Protein AF-A0A968MYW5-F1 (afdb_monomer_lite)

Sequence (122 aa):
MKTCEPKMDSNPSYGPFFKMSRVGKGGKLIGVYKLRTMHPYSEYIQNFVVKLNGYDKAGKPRNDFRVTGWGKLFRKIWVDELPQLLNVLKGELGIVGVRPLSQFRFNQLPEDVQKERIKFKP

pLDDT: mean 83.05, std 8.89, range [44.72, 93.0]

Structure (mmCIF, N/CA/C/O backbone):
data_AF-A0A968MYW5-F1
#
_entry.id   AF-A0A968MYW5-F1
#
loop_
_atom_site.group_PDB
_atom_site.id
_atom_site.type_symbol
_atom_site.label_atom_id
_atom_site.label_alt_id
_atom_site.label_comp_id
_atom_site.label_asym_id
_atom_site.label_entity_id
_atom_site.label_seq_id
_atom_site.pdbx_PDB_ins_code
_atom_site.Cartn_x
_atom_site.Cartn_y
_atom_site.Cartn_z
_atom_site.occupancy
_atom_site.B_iso_or_equiv
_atom_site.auth_seq_id
_atom_site.auth_comp_id
_at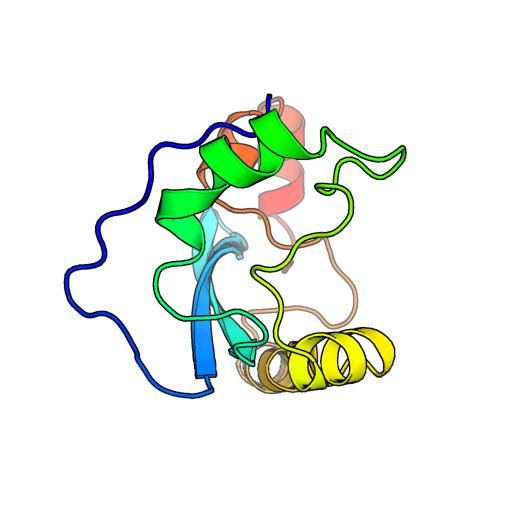om_site.auth_asym_id
_atom_site.auth_atom_id
_atom_site.pdbx_PDB_model_num
ATOM 1 N N . MET A 1 1 ? 14.441 10.452 -0.358 1.00 44.72 1 MET A N 1
ATOM 2 C CA . MET A 1 1 ? 14.574 9.341 -1.334 1.00 44.72 1 MET A CA 1
ATOM 3 C C . MET A 1 1 ? 13.712 8.171 -0.850 1.00 44.72 1 MET A C 1
ATOM 5 O O . MET A 1 1 ? 13.727 7.904 0.342 1.00 44.72 1 MET A O 1
ATOM 9 N N . LYS A 1 2 ? 12.907 7.509 -1.699 1.00 51.00 2 LYS A N 1
ATOM 10 C CA . LYS A 1 2 ? 12.081 6.337 -1.302 1.00 51.00 2 LYS A CA 1
ATOM 11 C C . LYS A 1 2 ? 12.936 5.058 -1.219 1.00 51.00 2 LYS A C 1
ATOM 13 O O . LYS A 1 2 ? 12.625 4.063 -1.866 1.00 51.00 2 LYS A O 1
ATOM 18 N N . THR A 1 3 ? 14.046 5.106 -0.501 1.00 52.31 3 THR A N 1
ATOM 19 C CA . THR A 1 3 ? 14.934 3.960 -0.301 1.00 52.31 3 THR A CA 1
ATOM 20 C C . THR A 1 3 ? 14.583 3.344 1.044 1.00 52.31 3 THR A C 1
ATOM 22 O O . THR A 1 3 ? 15.020 3.820 2.084 1.00 52.31 3 THR A O 1
ATOM 25 N N . CYS A 1 4 ? 13.706 2.344 1.019 1.00 57.69 4 CYS A N 1
ATOM 26 C CA . CYS A 1 4 ? 13.583 1.402 2.126 1.00 57.69 4 CYS A CA 1
ATOM 27 C C . CYS A 1 4 ? 14.503 0.224 1.833 1.00 57.69 4 CYS A C 1
ATOM 29 O O . CYS A 1 4 ? 14.691 -0.126 0.664 1.00 57.69 4 CYS A O 1
ATOM 31 N N . GLU A 1 5 ? 15.016 -0.408 2.879 1.00 64.12 5 GLU A N 1
ATOM 32 C CA . GLU A 1 5 ? 15.643 -1.716 2.737 1.00 64.12 5 GLU A CA 1
ATOM 33 C C . GLU A 1 5 ? 14.624 -2.725 2.181 1.00 64.12 5 GLU A C 1
ATOM 35 O O . GLU A 1 5 ? 13.430 -2.647 2.516 1.00 64.12 5 GLU A O 1
ATOM 40 N N . PRO A 1 6 ? 15.052 -3.635 1.288 1.00 65.94 6 PRO A N 1
ATOM 41 C CA . PRO A 1 6 ? 14.183 -4.691 0.792 1.00 65.94 6 PRO A CA 1
ATOM 42 C C . PRO A 1 6 ? 13.732 -5.547 1.976 1.00 65.94 6 PRO A C 1
ATOM 44 O O . PRO A 1 6 ? 14.552 -6.039 2.749 1.00 65.94 6 PRO A O 1
ATOM 47 N N . LYS A 1 7 ? 12.418 -5.718 2.139 1.00 64.94 7 LYS A N 1
ATOM 48 C CA . LYS A 1 7 ? 11.899 -6.601 3.183 1.00 64.94 7 LYS A CA 1
ATOM 49 C C . LYS A 1 7 ? 12.215 -8.046 2.808 1.00 64.94 7 LYS A C 1
ATOM 51 O O . LYS A 1 7 ? 11.839 -8.490 1.728 1.00 64.94 7 LYS A O 1
ATOM 56 N N . MET A 1 8 ? 12.868 -8.780 3.707 1.00 64.25 8 MET A N 1
ATOM 57 C CA . MET A 1 8 ? 12.909 -10.237 3.621 1.00 64.25 8 MET A CA 1
ATOM 58 C C . MET A 1 8 ? 11.541 -10.781 4.035 1.00 64.25 8 MET A C 1
ATOM 60 O O . MET A 1 8 ? 11.125 -10.613 5.181 1.00 64.25 8 MET A O 1
ATOM 64 N N . ASP A 1 9 ? 10.831 -11.385 3.087 1.00 67.06 9 ASP A N 1
ATOM 65 C CA . ASP A 1 9 ? 9.604 -12.132 3.353 1.00 67.06 9 ASP A CA 1
ATOM 66 C C . ASP A 1 9 ? 9.955 -13.620 3.466 1.00 67.06 9 ASP A C 1
ATOM 68 O O . ASP A 1 9 ? 10.501 -14.204 2.528 1.00 67.06 9 ASP A O 1
ATOM 72 N N . SER A 1 10 ? 9.684 -14.220 4.625 1.00 62.88 10 SER A N 1
ATOM 73 C CA . SER A 1 10 ? 9.958 -15.633 4.896 1.00 62.88 10 SER A CA 1
ATOM 74 C C . SER A 1 10 ? 8.935 -16.576 4.257 1.00 62.88 10 SER A C 1
ATOM 76 O O . SER A 1 10 ? 9.205 -17.770 4.159 1.00 62.88 10 SER A O 1
ATOM 78 N N . ASN A 1 11 ? 7.786 -16.068 3.790 1.00 68.31 11 ASN A N 1
ATOM 79 C CA . ASN A 1 11 ? 6.778 -16.857 3.082 1.00 68.31 11 ASN A CA 1
ATOM 80 C C . ASN A 1 11 ? 6.243 -16.105 1.845 1.00 68.31 11 ASN A C 1
ATOM 82 O O . ASN A 1 11 ? 5.115 -15.598 1.855 1.00 68.31 11 ASN A O 1
ATOM 86 N N . PRO A 1 12 ? 7.042 -16.011 0.766 1.00 68.75 12 PRO A N 1
ATOM 87 C CA . PRO A 1 12 ? 6.672 -15.240 -0.411 1.00 68.75 12 PRO A CA 1
ATOM 88 C C . PRO A 1 12 ? 5.442 -15.840 -1.110 1.00 68.75 12 PRO A C 1
ATOM 90 O O . PRO A 1 12 ? 5.460 -16.965 -1.604 1.00 68.75 12 PRO A O 1
ATOM 93 N N . SER A 1 13 ? 4.362 -15.061 -1.214 1.00 68.56 13 SER A N 1
ATOM 94 C CA . SER A 1 13 ? 3.192 -15.446 -2.018 1.00 68.56 13 SER A CA 1
ATOM 95 C C . SER A 1 13 ? 3.484 -15.266 -3.510 1.00 68.56 13 SER A C 1
ATOM 97 O O . SER A 1 13 ? 3.584 -14.134 -3.987 1.00 68.56 13 SER A O 1
ATOM 99 N N . TYR A 1 14 ? 3.558 -16.353 -4.279 1.00 74.94 14 TYR A N 1
ATOM 100 C CA . TYR A 1 14 ? 3.717 -16.304 -5.745 1.00 74.94 14 TYR A CA 1
ATOM 101 C C . TYR A 1 14 ? 2.402 -16.071 -6.503 1.00 74.94 14 TYR A C 1
ATOM 103 O O . TYR A 1 14 ? 2.412 -15.850 -7.713 1.00 74.94 14 TYR A O 1
ATOM 111 N N . GLY A 1 15 ? 1.269 -16.097 -5.798 1.00 83.62 15 GLY A N 1
ATOM 112 C CA . GLY A 1 15 ? -0.049 -15.954 -6.400 1.00 83.62 15 GLY A CA 1
ATOM 113 C C . GLY A 1 15 ? -0.340 -14.550 -6.953 1.00 83.62 15 GLY A C 1
ATOM 114 O O . GLY A 1 15 ? 0.380 -13.580 -6.671 1.00 83.62 15 GLY A O 1
ATOM 115 N N . PRO A 1 16 ? -1.445 -14.416 -7.712 1.00 83.69 16 PRO A N 1
ATOM 116 C CA . PRO A 1 16 ? -1.910 -13.133 -8.226 1.00 83.69 16 PRO A CA 1
ATOM 117 C C . PRO A 1 16 ? -2.378 -12.197 -7.109 1.00 83.69 16 PRO A C 1
ATOM 119 O O . PRO A 1 16 ? -2.417 -10.994 -7.318 1.00 83.69 16 PRO A O 1
ATOM 122 N N . PHE A 1 17 ? -2.696 -12.705 -5.917 1.00 86.81 17 PHE A N 1
ATOM 123 C CA . PHE A 1 17 ? -3.071 -11.891 -4.764 1.00 86.81 17 PHE A CA 1
ATOM 124 C C . PHE A 1 17 ? -1.954 -11.859 -3.730 1.00 86.81 17 PHE A C 1
ATOM 126 O O . PHE A 1 17 ? -1.333 -12.874 -3.407 1.00 86.81 17 PHE A O 1
ATOM 133 N N . PHE A 1 18 ? -1.734 -10.680 -3.165 1.00 85.81 18 PHE A N 1
ATOM 134 C CA . PHE A 1 18 ? -0.792 -10.496 -2.073 1.00 85.81 18 PHE A CA 1
ATOM 135 C C . PHE A 1 18 ? -1.324 -9.464 -1.081 1.00 85.81 18 PHE A C 1
ATOM 137 O O . PHE A 1 18 ? -2.204 -8.659 -1.402 1.00 85.81 18 PHE A O 1
ATOM 144 N N . LYS A 1 19 ? -0.804 -9.512 0.146 1.00 87.06 19 LYS A N 1
ATOM 145 C CA . LYS A 1 19 ? -1.187 -8.594 1.219 1.00 87.06 19 LYS A CA 1
ATOM 146 C C . LYS A 1 19 ? -0.047 -7.630 1.483 1.00 87.06 19 LYS A C 1
ATOM 148 O O . LYS A 1 19 ? 1.099 -8.037 1.628 1.00 87.06 19 LYS A O 1
ATOM 153 N N . MET A 1 20 ? -0.367 -6.350 1.576 1.00 86.75 20 MET A N 1
ATOM 154 C CA . MET A 1 20 ? 0.570 -5.319 1.993 1.00 86.75 20 MET A CA 1
ATOM 155 C C . MET A 1 20 ? 0.232 -4.856 3.407 1.00 86.75 20 MET A C 1
ATOM 157 O O . MET A 1 20 ? -0.849 -4.317 3.633 1.00 86.75 20 MET A O 1
ATOM 161 N N . SER A 1 21 ? 1.175 -4.987 4.342 1.00 89.50 21 SER A N 1
ATOM 162 C CA . SER A 1 21 ? 0.993 -4.474 5.705 1.00 89.50 21 SER A CA 1
ATOM 163 C C . SER A 1 21 ? 0.956 -2.945 5.715 1.00 89.50 21 SER A C 1
ATOM 165 O O . SER A 1 21 ? 1.844 -2.272 5.165 1.00 89.50 21 SER A O 1
ATOM 167 N N . ARG A 1 22 ? -0.083 -2.385 6.328 1.00 91.69 22 ARG A N 1
ATOM 168 C CA . ARG A 1 22 ? -0.330 -0.946 6.442 1.00 91.69 22 ARG A CA 1
ATOM 169 C C . ARG A 1 22 ? -0.790 -0.586 7.845 1.00 91.69 22 ARG A C 1
ATOM 171 O O . ARG A 1 22 ? -1.353 -1.422 8.534 1.00 91.69 22 ARG A O 1
ATOM 178 N N . VAL A 1 23 ? -0.544 0.653 8.254 1.00 91.88 23 VAL A N 1
ATOM 179 C CA . VAL A 1 23 ? -1.011 1.174 9.542 1.00 91.88 23 VAL A CA 1
ATOM 180 C C . VAL A 1 23 ? -2.495 1.520 9.428 1.00 91.88 23 VAL A C 1
ATOM 182 O O . VAL A 1 23 ? -2.889 2.283 8.546 1.00 91.88 23 VAL A O 1
ATOM 185 N N . GLY A 1 24 ? -3.289 0.899 10.294 1.00 89.94 24 GLY A N 1
ATOM 186 C CA . GLY A 1 24 ? -4.735 1.006 10.433 1.00 89.94 24 GLY A CA 1
ATOM 187 C C . GLY A 1 24 ? -5.169 1.888 11.607 1.00 89.94 24 GLY A C 1
ATOM 188 O O . GLY A 1 24 ? -4.349 2.510 12.290 1.00 89.94 24 GLY A O 1
ATOM 189 N N . LYS A 1 25 ? -6.479 1.888 11.882 1.00 89.44 25 LYS A N 1
ATOM 190 C CA . LYS A 1 25 ? -7.059 2.561 13.053 1.00 89.44 25 LYS A CA 1
ATOM 191 C C . LYS A 1 25 ? -6.438 2.027 14.349 1.00 89.44 25 LYS A C 1
ATOM 193 O O . LYS A 1 25 ? -6.244 0.822 14.509 1.00 89.44 25 LYS A O 1
ATOM 198 N N . GLY A 1 26 ? -6.145 2.917 15.290 1.00 88.44 26 GLY A N 1
ATOM 199 C CA . GLY A 1 26 ? -5.483 2.570 16.552 1.00 88.44 26 GLY A CA 1
ATOM 200 C C . GLY A 1 26 ? -4.013 2.148 16.402 1.00 88.44 26 GLY A C 1
ATOM 201 O O . GLY A 1 26 ? -3.474 1.548 17.322 1.00 88.44 26 GLY A O 1
ATOM 202 N N . GLY A 1 27 ? -3.379 2.385 15.244 1.00 86.81 27 GLY A N 1
ATOM 203 C CA . GLY A 1 27 ? -1.984 2.009 14.990 1.00 86.81 27 GLY A CA 1
ATOM 204 C C . GLY A 1 27 ? -1.797 0.524 14.666 1.00 86.81 27 GLY A C 1
ATOM 205 O O . GLY A 1 27 ? -0.674 0.072 14.457 1.00 86.81 27 GLY A O 1
ATOM 206 N N . LYS A 1 28 ? -2.889 -0.247 14.591 1.00 90.19 28 LYS A N 1
ATOM 207 C CA . LYS A 1 28 ? -2.853 -1.681 14.288 1.00 90.19 28 LYS A CA 1
ATOM 208 C C . LYS A 1 28 ? -2.420 -1.919 12.848 1.00 90.19 28 LYS A C 1
ATOM 210 O O . LYS A 1 28 ? -2.872 -1.227 11.941 1.00 90.19 28 LYS A O 1
ATOM 215 N N . LEU A 1 29 ? -1.580 -2.922 12.617 1.00 90.50 29 LEU A N 1
ATOM 216 C CA . LEU A 1 29 ? -1.198 -3.310 11.262 1.00 90.50 29 LEU A CA 1
ATOM 217 C C . LEU A 1 29 ? -2.325 -4.116 10.603 1.00 90.50 29 LEU A C 1
ATOM 219 O O . LEU A 1 29 ? -2.742 -5.145 11.124 1.00 90.50 29 LEU A O 1
ATOM 223 N N . ILE A 1 30 ? -2.787 -3.654 9.443 1.00 91.75 30 ILE A N 1
ATOM 224 C CA . ILE A 1 30 ? -3.791 -4.319 8.606 1.00 91.75 30 ILE A CA 1
ATOM 225 C C . ILE A 1 30 ? -3.152 -4.835 7.314 1.00 91.75 30 ILE A C 1
ATOM 227 O O . ILE A 1 30 ? -2.241 -4.213 6.757 1.00 91.75 30 ILE A O 1
ATOM 231 N N . GLY A 1 31 ? -3.625 -5.981 6.826 1.00 90.38 31 GLY A N 1
ATOM 232 C CA . GLY A 1 31 ? -3.173 -6.576 5.569 1.00 90.38 31 GLY A CA 1
ATOM 233 C C . GLY A 1 31 ? -4.057 -6.148 4.403 1.00 90.38 31 GLY A C 1
ATOM 234 O O . GLY A 1 31 ? -5.091 -6.765 4.161 1.00 90.38 31 GLY A O 1
ATOM 235 N N . VAL A 1 32 ? -3.645 -5.126 3.654 1.00 90.06 32 VAL A N 1
ATOM 236 C CA . VAL A 1 32 ? -4.401 -4.634 2.492 1.00 90.06 32 VAL A CA 1
ATOM 237 C C . VAL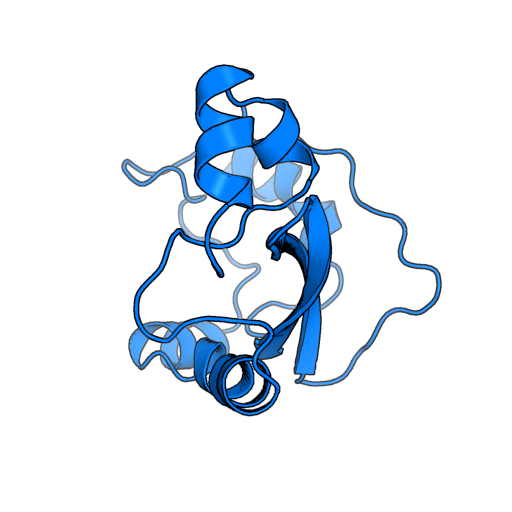 A 1 32 ? -4.185 -5.567 1.303 1.00 90.06 32 VAL A C 1
ATOM 239 O O . VAL A 1 32 ? -3.045 -5.742 0.862 1.00 90.06 32 VAL A O 1
ATOM 242 N N . TYR A 1 33 ? -5.258 -6.162 0.781 1.00 89.88 33 TYR A N 1
ATOM 243 C CA . TYR A 1 33 ? -5.181 -7.079 -0.358 1.00 89.88 33 TYR A CA 1
ATOM 244 C C . TYR A 1 33 ? -5.03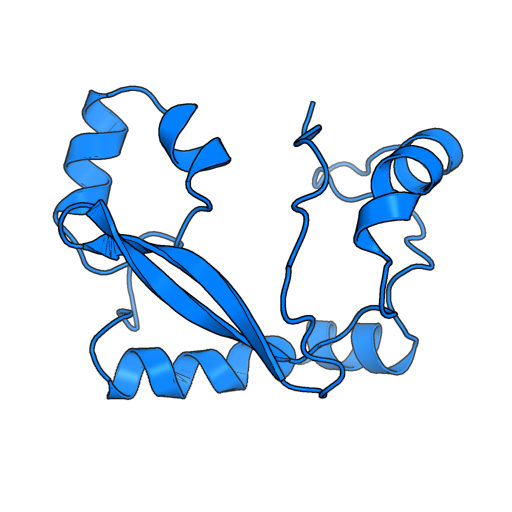0 -6.298 -1.662 1.00 89.88 33 TYR A C 1
ATOM 246 O O . TYR A 1 33 ? -5.732 -5.317 -1.900 1.00 89.88 33 TYR A O 1
ATOM 254 N N . LYS A 1 34 ? -4.124 -6.749 -2.529 1.00 88.44 34 LYS A N 1
ATOM 255 C CA . LYS A 1 34 ? -3.923 -6.191 -3.869 1.00 88.44 34 LYS A CA 1
ATOM 256 C C . LYS A 1 34 ? -3.665 -7.294 -4.883 1.00 88.44 34 LYS A C 1
ATOM 258 O O . LYS A 1 34 ? -3.182 -8.375 -4.535 1.00 88.44 34 LYS A O 1
ATOM 263 N N . LEU A 1 35 ? -3.954 -6.986 -6.143 1.00 88.94 35 LEU A N 1
ATOM 264 C CA . LEU A 1 35 ? -3.556 -7.827 -7.265 1.00 88.94 35 LE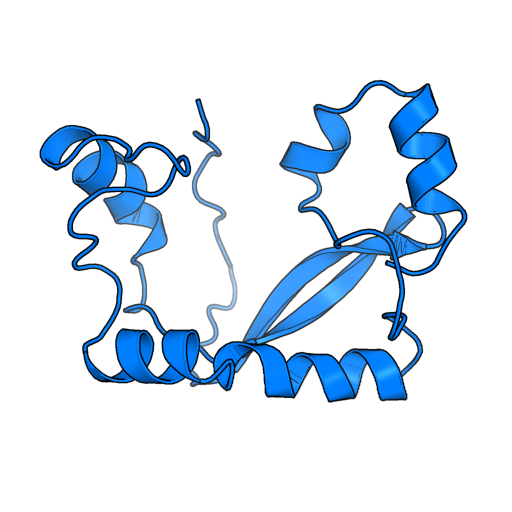U A CA 1
ATOM 265 C C . LEU A 1 35 ? -2.098 -7.536 -7.649 1.00 88.94 35 LEU A C 1
ATOM 267 O O . LEU A 1 35 ? -1.669 -6.384 -7.751 1.00 88.94 35 LEU A O 1
ATOM 271 N N . ARG A 1 36 ? -1.319 -8.587 -7.880 1.00 86.94 36 ARG A N 1
ATOM 272 C CA . ARG A 1 36 ? 0.068 -8.540 -8.326 1.00 86.94 36 ARG A CA 1
ATOM 273 C C . ARG A 1 36 ? 0.106 -8.111 -9.789 1.00 86.94 36 ARG A C 1
ATOM 275 O O . ARG A 1 36 ? -0.214 -8.873 -10.691 1.00 86.94 36 ARG A O 1
ATOM 282 N N . THR A 1 37 ? 0.554 -6.884 -10.023 1.00 86.12 37 THR A N 1
ATOM 283 C CA . THR A 1 37 ? 0.731 -6.317 -11.373 1.00 86.12 37 THR A CA 1
ATOM 284 C C . THR A 1 37 ? 2.204 -6.202 -11.786 1.00 86.12 37 THR A C 1
ATOM 286 O O . THR A 1 37 ? 2.519 -5.601 -12.810 1.00 86.12 37 THR A O 1
ATOM 289 N N . MET A 1 38 ? 3.125 -6.658 -10.937 1.00 87.31 38 MET A N 1
ATOM 290 C CA . MET A 1 38 ? 4.573 -6.593 -11.154 1.00 87.31 38 MET A CA 1
ATOM 291 C C . MET A 1 38 ? 5.163 -7.995 -11.116 1.00 87.31 38 MET A C 1
ATOM 293 O O . MET A 1 38 ? 4.619 -8.874 -10.443 1.00 87.31 38 MET A O 1
ATOM 297 N N . HIS A 1 39 ? 6.289 -8.183 -11.803 1.00 84.25 39 HIS A N 1
ATOM 298 C CA . HIS A 1 39 ? 7.032 -9.435 -11.735 1.00 84.25 39 HIS A CA 1
ATOM 299 C C . HIS A 1 39 ? 7.443 -9.755 -10.283 1.00 84.25 39 HIS A C 1
ATOM 301 O O . HIS A 1 39 ? 7.708 -8.830 -9.495 1.00 84.25 39 HIS A O 1
ATOM 307 N N . PRO A 1 40 ? 7.499 -11.046 -9.908 1.00 76.75 40 PRO A N 1
ATOM 308 C CA . PRO A 1 40 ? 8.115 -11.476 -8.655 1.00 76.75 40 PRO A CA 1
ATOM 309 C C . PRO A 1 40 ? 9.528 -10.889 -8.518 1.00 76.75 40 PRO A C 1
ATOM 311 O O . PRO A 1 40 ? 10.190 -10.647 -9.525 1.00 76.75 40 PRO A O 1
ATOM 314 N N . TYR A 1 41 ? 9.978 -10.613 -7.290 1.00 74.69 41 TYR A N 1
ATOM 315 C CA . TYR A 1 41 ? 11.316 -10.059 -7.005 1.00 74.69 41 TYR A CA 1
ATOM 316 C C . TYR A 1 41 ? 11.609 -8.662 -7.591 1.00 74.69 41 TYR A C 1
ATOM 318 O O . TYR A 1 41 ? 12.725 -8.153 -7.489 1.00 74.69 41 TYR A O 1
ATOM 326 N N . SER A 1 42 ? 10.603 -7.972 -8.134 1.00 79.00 42 SER A N 1
ATOM 327 C CA . SER A 1 42 ? 10.732 -6.586 -8.616 1.00 79.00 42 SER A CA 1
ATOM 328 C C . SER A 1 42 ? 11.182 -5.579 -7.540 1.00 79.00 42 SER A C 1
ATOM 330 O O . SER A 1 42 ? 11.623 -4.467 -7.846 1.00 79.00 42 SER A O 1
ATOM 332 N N . GLU A 1 43 ? 11.084 -5.965 -6.274 1.00 76.19 43 GLU A N 1
ATOM 333 C CA . GLU A 1 43 ? 11.504 -5.189 -5.110 1.00 76.19 43 GLU A CA 1
ATOM 334 C C . GLU A 1 43 ? 13.031 -5.020 -5.070 1.00 76.19 43 GLU A C 1
ATOM 336 O O . GLU A 1 43 ? 13.520 -3.912 -4.853 1.00 76.19 43 GLU A O 1
ATOM 341 N N . TYR A 1 44 ? 13.781 -6.080 -5.390 1.00 79.31 44 TYR A N 1
ATOM 342 C CA . TYR A 1 44 ? 15.248 -6.103 -5.321 1.00 79.31 44 TYR A CA 1
ATOM 343 C C . TYR A 1 44 ? 15.901 -5.238 -6.401 1.00 79.31 44 TYR A C 1
ATOM 345 O O . TYR A 1 44 ? 16.913 -4.581 -6.168 1.00 79.31 44 TYR A O 1
ATOM 353 N N . ILE A 1 45 ? 15.280 -5.167 -7.577 1.00 81.75 45 ILE A N 1
ATOM 354 C CA . ILE A 1 45 ? 15.775 -4.366 -8.703 1.00 81.75 45 ILE A CA 1
ATOM 355 C C . ILE A 1 45 ? 15.291 -2.913 -8.664 1.00 81.75 45 ILE A C 1
ATOM 357 O O . ILE A 1 45 ? 15.612 -2.139 -9.562 1.00 81.75 45 ILE A O 1
ATOM 361 N N . GLN A 1 46 ? 14.551 -2.495 -7.628 1.00 81.44 46 GLN A N 1
ATOM 362 C CA . GLN A 1 46 ? 14.030 -1.128 -7.532 1.00 81.44 46 GLN A CA 1
ATOM 363 C C . GLN A 1 46 ? 15.128 -0.069 -7.662 1.00 81.44 46 GLN A C 1
ATOM 365 O O . GLN A 1 46 ? 14.973 0.885 -8.423 1.00 81.44 46 GLN A O 1
ATOM 370 N N . ASN A 1 47 ? 16.234 -0.243 -6.937 1.00 80.56 47 ASN A N 1
ATOM 371 C CA . ASN A 1 47 ? 17.344 0.707 -6.960 1.00 80.56 47 ASN A CA 1
ATOM 372 C C . ASN A 1 47 ? 18.000 0.777 -8.342 1.00 80.56 47 ASN A C 1
ATOM 374 O O . ASN A 1 47 ? 18.362 1.863 -8.788 1.00 80.56 47 ASN A O 1
ATOM 378 N N . PHE A 1 48 ? 18.102 -0.357 -9.037 1.00 83.50 48 PHE A N 1
ATOM 379 C CA . PHE A 1 48 ? 18.628 -0.415 -10.396 1.00 83.50 48 PHE A CA 1
ATOM 380 C C . PHE A 1 48 ? 17.725 0.342 -11.379 1.00 83.50 48 PHE A C 1
ATOM 382 O O . PHE A 1 48 ? 18.203 1.217 -12.094 1.00 83.50 48 PHE A O 1
ATOM 389 N N . VAL A 1 49 ? 16.408 0.100 -11.347 1.00 83.56 49 VAL A N 1
ATOM 390 C CA . VAL A 1 49 ? 15.445 0.791 -12.229 1.00 83.56 49 VAL A CA 1
ATOM 391 C C . VAL A 1 49 ? 15.421 2.297 -11.981 1.00 83.56 49 VAL A C 1
ATOM 393 O O . VAL A 1 49 ? 15.381 3.083 -12.925 1.00 83.56 49 VAL A O 1
ATOM 396 N N . VAL A 1 50 ? 15.472 2.715 -10.714 1.00 83.62 50 VAL A N 1
ATOM 397 C CA . VAL A 1 50 ? 15.521 4.137 -10.350 1.00 83.62 50 VAL A CA 1
ATOM 398 C C . VAL A 1 50 ? 16.806 4.796 -10.852 1.00 83.62 50 VAL A C 1
ATOM 400 O O . VAL A 1 50 ? 16.735 5.916 -11.349 1.00 83.62 50 VAL A O 1
ATOM 403 N N . LYS A 1 51 ? 17.959 4.122 -10.745 1.00 84.56 51 LYS A N 1
ATOM 404 C CA . LYS A 1 51 ? 19.234 4.629 -11.277 1.00 84.56 51 LYS A CA 1
ATOM 405 C C . LYS A 1 51 ? 19.215 4.744 -12.801 1.00 84.56 51 LYS A C 1
ATOM 407 O O . LYS A 1 51 ? 19.716 5.728 -13.324 1.00 84.56 51 LYS A O 1
ATOM 412 N N . LEU A 1 52 ? 18.625 3.765 -13.487 1.00 86.62 52 LEU A N 1
ATOM 413 C CA . LEU A 1 52 ? 18.580 3.717 -14.948 1.00 86.62 52 LEU A CA 1
ATOM 414 C C . LEU A 1 52 ? 17.669 4.801 -15.540 1.00 86.62 52 LEU A C 1
ATOM 416 O O . LEU A 1 52 ? 18.057 5.504 -16.465 1.00 86.62 52 LEU A O 1
ATOM 420 N N . ASN A 1 53 ? 16.454 4.939 -15.002 1.00 83.81 53 ASN A N 1
ATOM 421 C CA . ASN A 1 53 ? 15.401 5.727 -15.647 1.00 83.81 53 ASN A CA 1
ATOM 422 C C . ASN A 1 53 ? 15.071 7.041 -14.921 1.00 83.81 53 ASN A C 1
ATOM 424 O O . ASN A 1 53 ? 14.350 7.885 -15.459 1.00 83.81 53 ASN A O 1
ATOM 428 N N . GLY A 1 54 ? 15.548 7.215 -13.687 1.00 82.75 54 GLY A N 1
ATOM 429 C CA . GLY A 1 54 ? 15.179 8.341 -12.834 1.00 82.75 54 GLY A CA 1
ATOM 430 C C . GLY A 1 54 ? 13.706 8.329 -12.409 1.00 82.75 54 GLY A C 1
ATOM 431 O O . GLY A 1 54 ? 12.921 7.436 -12.747 1.00 82.75 54 GLY A O 1
ATOM 432 N N . TYR A 1 55 ? 13.317 9.341 -11.634 1.00 81.62 55 TYR A N 1
ATOM 433 C CA . TYR A 1 55 ? 11.925 9.567 -11.247 1.00 81.62 55 TYR A CA 1
ATOM 434 C C . TYR A 1 55 ? 11.235 10.522 -12.220 1.00 81.62 55 TYR A C 1
ATOM 436 O O . TYR A 1 55 ? 11.826 11.483 -12.703 1.00 81.62 55 TYR A O 1
ATOM 444 N N . ASP A 1 56 ? 9.953 10.283 -12.465 1.00 80.56 56 ASP A N 1
ATOM 445 C CA . ASP A 1 56 ? 9.082 11.238 -13.133 1.00 80.56 56 ASP A CA 1
ATOM 446 C C . ASP A 1 56 ? 8.524 12.294 -12.160 1.00 80.56 56 ASP A C 1
ATOM 448 O O . ASP A 1 56 ? 8.667 12.156 -10.943 1.00 80.56 56 ASP A O 1
ATOM 452 N N . LYS A 1 57 ? 7.817 13.312 -12.676 1.00 76.81 57 LYS A N 1
ATOM 453 C CA . LYS A 1 57 ? 7.182 14.393 -11.889 1.00 76.81 57 LYS A CA 1
ATOM 454 C C . LYS A 1 57 ? 6.282 13.876 -10.756 1.00 76.81 57 LYS A C 1
ATOM 456 O O . LYS A 1 57 ? 6.188 14.497 -9.706 1.00 76.81 57 LYS A O 1
ATOM 461 N N . ALA A 1 58 ? 5.669 12.704 -10.933 1.00 72.88 58 ALA A N 1
ATOM 462 C CA . ALA A 1 58 ? 4.837 12.041 -9.923 1.00 72.88 58 ALA A CA 1
ATOM 463 C C . ALA A 1 58 ? 5.627 11.179 -8.905 1.00 72.88 58 ALA A C 1
ATOM 465 O O . ALA A 1 58 ? 5.037 10.434 -8.115 1.00 72.88 58 ALA A O 1
ATOM 466 N N . GLY A 1 59 ? 6.963 11.196 -8.941 1.00 71.12 59 GLY A N 1
ATOM 467 C CA . GLY A 1 59 ? 7.819 10.413 -8.047 1.00 71.12 59 GLY A CA 1
ATOM 468 C C . GLY A 1 59 ? 7.727 8.896 -8.261 1.00 71.12 59 GLY A C 1
ATOM 469 O O . GLY A 1 59 ? 7.870 8.129 -7.297 1.00 71.12 59 GLY A O 1
ATOM 470 N N . LYS A 1 60 ? 7.440 8.464 -9.498 1.00 77.69 60 LYS A N 1
ATOM 471 C CA . LYS A 1 60 ? 7.468 7.066 -9.969 1.00 77.69 60 LYS A CA 1
ATOM 472 C C . LYS A 1 60 ? 8.665 6.875 -10.913 1.00 77.69 60 LYS A C 1
ATOM 474 O O . LYS A 1 60 ? 8.964 7.823 -11.632 1.00 77.69 60 LYS A O 1
ATOM 479 N N . PRO A 1 61 ? 9.338 5.712 -10.939 1.00 79.25 61 PRO A N 1
ATOM 480 C CA . PRO A 1 61 ? 10.391 5.465 -11.922 1.00 79.25 61 PRO A CA 1
ATOM 481 C C . PRO A 1 61 ? 9.844 5.594 -13.350 1.00 79.25 61 PRO A C 1
ATOM 483 O O . PRO A 1 61 ? 8.763 5.066 -13.635 1.00 79.25 61 PRO A O 1
ATOM 486 N N . ARG A 1 62 ? 10.555 6.296 -14.240 1.00 75.62 62 ARG A N 1
ATOM 487 C CA . ARG A 1 62 ? 10.192 6.332 -15.670 1.00 75.62 62 ARG A CA 1
ATOM 488 C C . ARG A 1 62 ? 10.390 4.942 -16.281 1.00 75.62 62 ARG A C 1
ATOM 490 O O . ARG A 1 62 ? 11.235 4.189 -15.811 1.00 75.62 62 ARG A O 1
ATOM 497 N N . ASN A 1 63 ? 9.593 4.579 -17.290 1.00 77.12 63 ASN A N 1
ATOM 498 C CA . ASN A 1 63 ? 9.680 3.293 -18.006 1.00 77.12 63 ASN A CA 1
ATOM 499 C C . ASN A 1 63 ? 9.940 2.069 -17.106 1.00 77.12 63 ASN A C 1
ATOM 501 O O . ASN A 1 63 ? 10.863 1.289 -17.328 1.00 77.12 63 ASN A O 1
ATOM 505 N N . ASP A 1 64 ? 9.125 1.911 -16.061 1.00 81.75 64 ASP A N 1
ATOM 506 C CA . ASP A 1 64 ? 9.287 0.827 -15.093 1.00 81.75 64 ASP A CA 1
ATOM 507 C C . ASP A 1 64 ? 8.950 -0.542 -15.724 1.00 81.75 64 ASP A C 1
ATOM 509 O O . ASP A 1 64 ? 7.785 -0.948 -15.789 1.00 81.75 64 ASP A O 1
ATOM 513 N N . PHE A 1 65 ? 9.979 -1.257 -16.194 1.00 82.88 65 PHE A N 1
ATOM 514 C CA . PHE A 1 65 ? 9.866 -2.592 -16.799 1.00 82.88 65 PHE A CA 1
ATOM 515 C C . PHE A 1 65 ? 9.502 -3.688 -15.788 1.00 82.88 65 PHE A C 1
ATOM 517 O O . PHE A 1 65 ? 9.222 -4.820 -16.168 1.00 82.88 65 PHE A O 1
ATOM 524 N N . ARG A 1 66 ? 9.448 -3.363 -14.491 1.00 85.69 66 ARG A N 1
ATOM 525 C CA . ARG A 1 66 ? 9.003 -4.295 -13.449 1.00 85.69 66 ARG A CA 1
ATOM 526 C C . ARG A 1 66 ? 7.502 -4.571 -13.511 1.00 85.69 66 ARG A C 1
ATOM 528 O O . ARG A 1 66 ? 7.030 -5.546 -12.927 1.00 85.69 66 ARG A O 1
ATOM 535 N N . VAL A 1 67 ? 6.743 -3.688 -14.160 1.00 84.81 67 VAL A N 1
ATOM 536 C CA . VAL A 1 67 ? 5.296 -3.817 -14.357 1.00 84.81 67 VAL A CA 1
ATOM 537 C C . VAL A 1 67 ? 5.039 -4.625 -15.627 1.00 84.81 67 VAL A C 1
ATOM 539 O O . VAL A 1 67 ? 5.486 -4.236 -16.705 1.00 84.81 67 VAL A O 1
ATOM 542 N N . THR A 1 68 ? 4.281 -5.715 -15.509 1.00 84.81 68 THR A N 1
ATOM 543 C CA . THR A 1 68 ? 3.915 -6.560 -16.656 1.00 84.81 68 THR A CA 1
ATOM 544 C C . THR A 1 68 ? 3.009 -5.794 -17.629 1.00 84.81 68 THR A C 1
ATOM 546 O O . THR A 1 68 ? 2.318 -4.853 -17.231 1.00 84.81 68 THR A O 1
ATOM 549 N N . GLY A 1 69 ? 2.960 -6.195 -18.907 1.00 85.12 69 GLY A N 1
ATOM 550 C CA . GLY A 1 69 ? 2.073 -5.570 -19.905 1.00 85.12 69 GLY A CA 1
ATOM 551 C C . GLY A 1 69 ? 0.604 -5.551 -19.458 1.00 85.12 69 GLY A C 1
ATOM 552 O O . GLY A 1 69 ? -0.017 -4.491 -19.394 1.00 85.12 69 GLY A O 1
ATOM 553 N N . TRP A 1 70 ? 0.091 -6.702 -19.016 1.00 84.38 70 TRP A N 1
ATOM 554 C CA . TRP A 1 70 ? -1.247 -6.836 -18.425 1.00 84.38 70 TRP A CA 1
ATOM 555 C C . TRP A 1 70 ? -1.400 -6.055 -17.113 1.00 84.38 70 TRP A C 1
ATOM 557 O O . TRP A 1 70 ? -2.437 -5.448 -16.862 1.00 84.38 70 TRP A O 1
ATOM 567 N N . GLY A 1 71 ? -0.342 -5.982 -16.301 1.00 84.25 71 GLY A N 1
ATOM 568 C CA . GLY A 1 71 ? -0.318 -5.184 -15.079 1.00 84.25 71 GLY A CA 1
ATOM 569 C C . GLY A 1 71 ? -0.484 -3.684 -15.331 1.00 84.25 71 GLY A C 1
ATOM 570 O O . GLY A 1 71 ? -1.115 -2.998 -14.525 1.00 84.25 71 GLY A O 1
ATOM 571 N N . LYS A 1 72 ? 0.024 -3.163 -16.460 1.00 84.94 72 LYS A N 1
ATOM 572 C CA . LYS A 1 72 ? -0.230 -1.775 -16.884 1.00 84.94 72 LYS A CA 1
ATOM 573 C C . LYS A 1 72 ? -1.711 -1.556 -17.191 1.00 84.94 72 LYS A C 1
ATOM 575 O O . LYS A 1 72 ? -2.257 -0.537 -16.773 1.00 84.94 72 LYS A O 1
ATOM 580 N N . LEU A 1 73 ? -2.357 -2.512 -17.864 1.00 87.19 73 LEU A N 1
ATOM 581 C CA . LEU A 1 73 ? -3.789 -2.444 -18.147 1.00 87.19 73 LEU A CA 1
ATOM 582 C C . LEU A 1 73 ? -4.603 -2.478 -16.850 1.00 87.19 73 LEU A C 1
ATOM 584 O O . LEU A 1 73 ? -5.388 -1.566 -16.625 1.00 87.19 73 LEU A O 1
ATOM 588 N N . PHE A 1 74 ? -4.352 -3.442 -15.958 1.00 87.88 74 PHE A N 1
ATOM 589 C CA . PHE A 1 74 ? -5.078 -3.577 -14.688 1.00 87.88 74 PHE A CA 1
ATOM 590 C C . PHE A 1 74 ? -4.985 -2.337 -13.798 1.00 87.88 74 PHE A C 1
ATOM 592 O O . PHE A 1 74 ? -5.988 -1.942 -13.215 1.00 87.88 74 PHE A O 1
ATOM 599 N N . ARG A 1 75 ? -3.825 -1.669 -13.762 1.00 87.56 75 ARG A N 1
ATOM 600 C CA . ARG A 1 75 ? -3.667 -0.381 -13.064 1.00 87.56 75 ARG A CA 1
ATOM 601 C C . ARG A 1 75 ? -4.421 0.765 -13.735 1.00 87.56 75 ARG A C 1
ATOM 603 O O . ARG A 1 75 ? -4.835 1.692 -13.049 1.00 87.56 75 ARG A O 1
ATOM 610 N N . LYS A 1 76 ? -4.571 0.741 -15.065 1.00 86.75 76 LYS A N 1
ATOM 611 C CA . LYS A 1 76 ? -5.327 1.760 -15.813 1.00 86.75 76 LYS A CA 1
ATOM 612 C C . LYS A 1 76 ? -6.826 1.657 -15.524 1.00 86.75 76 LYS A C 1
ATOM 614 O O . LYS A 1 76 ? -7.484 2.683 -15.409 1.00 86.75 76 LYS A O 1
ATOM 619 N N . ILE A 1 77 ? -7.335 0.435 -15.377 1.00 89.00 77 ILE A N 1
ATOM 620 C CA . ILE A 1 77 ? -8.748 0.153 -15.075 1.00 89.00 77 ILE A CA 1
ATOM 621 C C . ILE A 1 77 ? -9.030 -0.075 -13.579 1.00 89.00 77 ILE A C 1
ATOM 623 O O . ILE A 1 77 ? -10.119 -0.517 -13.238 1.00 89.00 77 ILE A O 1
ATOM 627 N N . TRP A 1 78 ? -8.069 0.209 -12.689 1.00 82.44 78 TRP A N 1
ATOM 628 C CA . TRP A 1 78 ? -8.207 0.092 -11.224 1.00 82.44 78 TRP A CA 1
ATOM 629 C C . TRP A 1 78 ? -8.575 -1.309 -10.698 1.00 82.44 78 TRP A C 1
ATOM 631 O O . TRP A 1 78 ? -8.986 -1.479 -9.549 1.00 82.44 78 TRP A O 1
ATOM 641 N N . VAL A 1 79 ? -8.362 -2.349 -11.507 1.00 86.75 79 VAL A N 1
ATOM 642 C CA . VAL A 1 79 ? -8.645 -3.746 -11.142 1.00 86.75 79 VAL A CA 1
ATOM 643 C C . VAL A 1 79 ? -7.701 -4.249 -10.046 1.00 86.75 79 VAL A C 1
ATOM 645 O O . VAL A 1 79 ? -8.051 -5.151 -9.285 1.00 86.75 79 VAL A O 1
ATOM 648 N N . ASP A 1 80 ? -6.521 -3.640 -9.895 1.00 81.25 80 ASP A N 1
ATOM 649 C CA . ASP A 1 80 ? -5.564 -4.019 -8.854 1.00 81.25 80 ASP A CA 1
ATOM 650 C C . ASP A 1 80 ? -6.026 -3.694 -7.428 1.00 81.25 80 ASP A C 1
ATOM 652 O O . ASP A 1 80 ? -5.496 -4.258 -6.463 1.00 81.25 80 ASP A O 1
ATOM 656 N N . GLU A 1 81 ? -7.021 -2.815 -7.296 1.00 81.06 81 GLU A N 1
ATOM 657 C CA . GLU A 1 81 ? -7.579 -2.378 -6.020 1.00 81.06 81 GLU A CA 1
ATOM 658 C C . GLU A 1 81 ? -8.908 -3.054 -5.667 1.00 81.06 81 GLU A C 1
ATOM 660 O O . GLU A 1 81 ? -9.315 -2.972 -4.512 1.00 81.06 81 GLU A O 1
ATOM 665 N N . LEU A 1 82 ? -9.520 -3.818 -6.581 1.00 86.56 82 LEU A N 1
ATOM 666 C CA . LEU A 1 82 ? -10.733 -4.599 -6.294 1.00 86.56 82 LEU A CA 1
ATOM 667 C C . LEU A 1 82 ? -10.613 -5.498 -5.050 1.00 86.56 82 LEU A C 1
ATOM 669 O O . LEU A 1 82 ? -11.561 -5.536 -4.264 1.00 86.56 82 LEU A O 1
ATOM 673 N N . PRO A 1 83 ? -9.469 -6.164 -4.776 1.00 87.00 83 PRO A N 1
ATOM 674 C CA . PRO A 1 83 ? -9.330 -6.964 -3.560 1.00 87.00 83 PRO A CA 1
ATOM 675 C C . PRO A 1 83 ? -9.444 -6.150 -2.262 1.00 87.00 83 PRO A C 1
ATOM 677 O O . PRO A 1 83 ? -9.772 -6.721 -1.224 1.00 87.00 83 PRO A O 1
ATOM 680 N N . GLN A 1 84 ? -9.227 -4.828 -2.300 1.00 88.81 84 GLN A N 1
ATOM 681 C CA . GLN A 1 84 ? -9.393 -3.953 -1.133 1.00 88.81 84 GLN A CA 1
ATOM 682 C C . GLN A 1 84 ? -10.856 -3.855 -0.692 1.00 88.81 84 GLN A C 1
ATOM 684 O O . GLN A 1 84 ? -11.116 -3.597 0.482 1.00 88.81 84 GLN A O 1
ATOM 689 N N . LEU A 1 85 ? -11.819 -4.147 -1.576 1.00 88.38 85 LEU A N 1
ATOM 690 C CA . LEU A 1 85 ? -13.230 -4.215 -1.198 1.00 88.38 85 LEU A CA 1
ATOM 691 C C . LEU A 1 85 ? -13.464 -5.267 -0.102 1.00 88.38 85 LEU A C 1
ATOM 693 O O . LEU A 1 85 ? -14.264 -5.047 0.802 1.00 88.38 85 LEU A O 1
ATOM 697 N N . LEU A 1 86 ? -12.696 -6.363 -0.098 1.00 87.31 86 LEU A N 1
ATOM 698 C CA . LEU A 1 86 ? -12.754 -7.366 0.970 1.00 87.31 86 LEU A CA 1
ATOM 699 C C . LEU A 1 86 ? -12.303 -6.801 2.326 1.00 87.31 86 LEU A C 1
ATOM 701 O O . LEU A 1 86 ? -12.846 -7.194 3.354 1.00 87.31 86 LEU A O 1
ATOM 705 N N . ASN A 1 87 ? -11.331 -5.882 2.354 1.00 88.75 87 ASN A N 1
ATOM 706 C CA . ASN A 1 87 ? -10.920 -5.200 3.588 1.00 88.75 87 ASN A CA 1
ATOM 707 C C . ASN A 1 87 ? -12.006 -4.233 4.084 1.00 88.75 87 ASN A C 1
ATOM 709 O O . ASN A 1 87 ? -12.198 -4.108 5.292 1.00 88.75 87 ASN A O 1
ATOM 713 N N . VAL A 1 88 ? -12.720 -3.572 3.166 1.00 89.50 88 VAL A N 1
ATOM 714 C CA . VAL A 1 88 ? -13.857 -2.699 3.502 1.00 89.50 88 VAL A CA 1
ATOM 715 C C . VAL A 1 88 ? -14.994 -3.519 4.107 1.00 89.50 88 VAL A C 1
ATOM 717 O O . VAL A 1 88 ? -15.494 -3.174 5.174 1.00 89.50 88 VAL A O 1
ATOM 720 N N . LEU A 1 89 ? -15.336 -4.657 3.495 1.00 87.50 89 LEU A N 1
ATOM 721 C CA . LEU A 1 89 ? -16.354 -5.579 4.012 1.00 87.50 89 LEU A CA 1
ATOM 722 C C . LEU A 1 89 ? -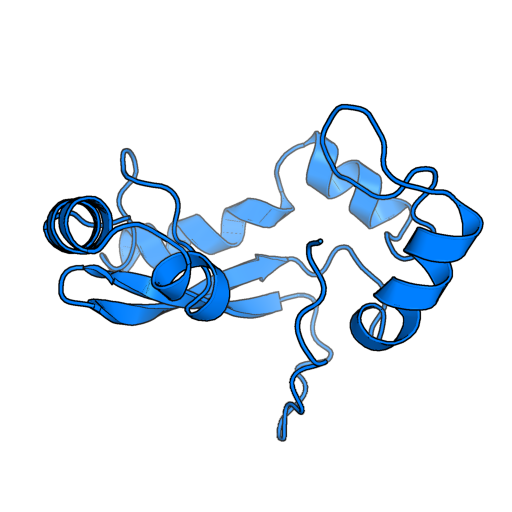15.971 -6.171 5.377 1.00 87.50 89 LEU A C 1
ATOM 724 O O . LEU A 1 89 ? -16.825 -6.329 6.242 1.00 87.50 89 LEU A O 1
ATOM 728 N N . LYS A 1 90 ? -14.679 -6.440 5.610 1.00 87.12 90 LYS A N 1
ATOM 729 C CA . LYS A 1 90 ? -14.149 -6.847 6.927 1.00 87.12 90 LYS A CA 1
ATOM 730 C C . LYS A 1 90 ? -14.100 -5.707 7.951 1.00 87.12 90 LYS A C 1
ATOM 732 O O . LYS A 1 90 ? -13.806 -5.947 9.118 1.00 87.12 90 LYS A O 1
ATOM 737 N N . GLY A 1 91 ? -14.352 -4.468 7.531 1.00 87.06 91 GLY A N 1
ATOM 738 C CA . GLY A 1 91 ? -14.303 -3.284 8.383 1.00 87.06 91 GLY A CA 1
ATOM 739 C C . GLY A 1 91 ? -12.891 -2.813 8.748 1.00 87.06 91 GLY A C 1
ATOM 740 O O . GLY A 1 91 ? -12.763 -2.004 9.672 1.00 87.06 91 GLY A O 1
ATOM 741 N N . GLU A 1 92 ? -11.855 -3.295 8.056 1.00 86.88 92 GLU A N 1
ATOM 742 C CA . GLU A 1 92 ? -10.450 -2.895 8.238 1.00 86.88 92 GLU A CA 1
ATOM 743 C C . GLU A 1 92 ? -10.124 -1.576 7.519 1.00 86.88 92 GLU A C 1
ATOM 745 O O . GLU A 1 92 ? -9.311 -0.797 8.020 1.00 86.88 92 GLU A O 1
ATOM 750 N N . LEU A 1 93 ? -10.775 -1.326 6.376 1.00 88.62 93 LEU A N 1
ATOM 751 C CA . LEU A 1 93 ? -10.685 -0.089 5.592 1.00 88.62 93 LEU A CA 1
ATOM 752 C C . LEU A 1 93 ? -12.045 0.624 5.522 1.00 88.62 93 LEU A C 1
ATOM 754 O O . LEU A 1 93 ? -13.097 -0.015 5.564 1.00 88.62 93 LEU A O 1
ATOM 758 N N . GLY A 1 94 ? -12.022 1.950 5.433 1.00 85.56 94 GLY A N 1
ATOM 759 C CA . GLY A 1 94 ? -13.175 2.782 5.100 1.00 85.56 94 GLY A CA 1
ATOM 760 C C . GLY A 1 94 ? -13.316 2.973 3.587 1.00 85.56 94 GLY A C 1
ATOM 761 O O . GLY A 1 94 ? -12.343 2.887 2.845 1.00 85.56 94 GLY A O 1
ATOM 762 N N . ILE A 1 95 ? -14.537 3.254 3.116 1.00 84.25 95 ILE A N 1
ATOM 763 C CA . ILE A 1 95 ? -14.774 3.655 1.712 1.00 84.25 95 ILE A CA 1
ATOM 764 C C . ILE A 1 95 ? -14.215 5.064 1.462 1.00 84.25 95 ILE A C 1
ATOM 766 O O . ILE A 1 95 ? -13.657 5.343 0.404 1.00 84.25 95 ILE A O 1
ATOM 770 N N . VAL A 1 96 ? -14.344 5.946 2.457 1.00 84.69 96 VAL A N 1
ATOM 771 C CA . VAL A 1 96 ? -13.805 7.308 2.452 1.00 84.69 96 VAL A CA 1
ATOM 772 C C . VAL A 1 96 ? -12.944 7.461 3.701 1.00 84.69 96 VAL A C 1
ATOM 774 O O . VAL A 1 96 ? -13.439 7.289 4.815 1.00 84.69 96 VAL A O 1
ATOM 777 N N . GLY A 1 97 ? -11.653 7.739 3.519 1.00 83.75 97 GLY A N 1
ATOM 778 C CA . GLY A 1 97 ? -10.687 7.700 4.612 1.00 83.75 97 GLY A CA 1
ATOM 779 C C . GLY A 1 97 ? -9.283 8.158 4.227 1.00 83.75 97 GLY A C 1
ATOM 780 O O . GLY A 1 97 ? -9.000 8.570 3.098 1.00 83.75 97 GLY A O 1
ATOM 781 N N . VAL A 1 98 ? -8.388 8.122 5.214 1.00 86.50 98 VAL A N 1
ATOM 782 C CA . VAL A 1 98 ? -6.982 8.493 5.041 1.00 86.50 98 VAL A CA 1
ATOM 783 C C . VAL A 1 98 ? -6.210 7.349 4.398 1.00 86.50 98 VAL A C 1
ATOM 785 O O . VAL A 1 98 ? -6.118 6.272 4.957 1.00 86.50 98 VAL A O 1
ATOM 788 N N . ARG A 1 99 ? -5.530 7.583 3.270 1.00 87.50 99 ARG A N 1
ATOM 789 C CA . ARG A 1 99 ? -4.811 6.502 2.567 1.00 87.50 99 ARG A CA 1
ATOM 790 C C . ARG A 1 99 ? -3.921 5.661 3.513 1.00 87.50 99 ARG A C 1
ATOM 792 O O . ARG A 1 99 ? -3.035 6.233 4.161 1.00 87.50 99 ARG A O 1
ATOM 799 N N . PRO A 1 100 ? -4.051 4.324 3.537 1.00 88.12 100 PRO A N 1
ATOM 800 C CA . PRO A 1 100 ? -3.232 3.478 4.396 1.00 88.12 100 PRO A CA 1
ATOM 801 C C . PRO A 1 100 ? -1.748 3.590 4.016 1.00 88.12 100 PRO A C 1
ATOM 803 O O . PRO A 1 100 ? -1.361 3.416 2.852 1.00 88.12 100 PRO A O 1
ATOM 806 N N . LEU A 1 101 ? -0.892 3.874 5.002 1.00 88.81 101 LEU A N 1
ATOM 807 C CA . LEU A 1 101 ? 0.554 4.028 4.813 1.00 88.81 101 LEU A CA 1
ATOM 808 C C . LEU A 1 101 ? 1.317 2.803 5.312 1.00 88.81 101 LEU A C 1
ATOM 810 O O . LEU A 1 101 ? 0.906 2.119 6.244 1.00 88.81 101 LEU A O 1
ATOM 814 N N . SER A 1 102 ? 2.446 2.504 4.672 1.00 88.31 102 SER A N 1
ATOM 815 C CA . SER A 1 102 ? 3.422 1.557 5.220 1.00 88.31 102 SER A CA 1
ATOM 816 C C . SER A 1 102 ? 4.000 2.118 6.516 1.00 88.31 102 SER A C 1
ATOM 818 O O . SER A 1 102 ? 4.251 3.321 6.563 1.00 88.31 102 SER A O 1
ATOM 820 N N . GLN A 1 103 ? 4.323 1.259 7.480 1.00 88.00 103 GLN A N 1
ATOM 821 C CA . GLN A 1 103 ? 4.924 1.661 8.758 1.00 88.00 103 GLN A CA 1
ATOM 822 C C . GLN A 1 103 ? 6.137 2.589 8.590 1.00 88.00 103 GLN A C 1
ATOM 824 O O . GLN A 1 103 ? 6.197 3.631 9.222 1.00 88.00 103 GLN A O 1
ATOM 829 N N . PHE A 1 104 ? 7.027 2.296 7.638 1.00 86.62 104 PHE A N 1
ATOM 830 C CA . PHE A 1 104 ? 8.169 3.164 7.334 1.00 86.62 104 PHE A CA 1
ATOM 831 C C . PHE A 1 104 ? 7.764 4.611 7.009 1.00 86.62 104 PHE A C 1
ATOM 833 O O . PHE A 1 104 ? 8.272 5.547 7.608 1.00 86.62 104 PHE A O 1
ATOM 840 N N . ARG A 1 105 ? 6.814 4.808 6.082 1.00 85.38 105 ARG A N 1
ATOM 841 C CA . ARG A 1 105 ? 6.311 6.153 5.747 1.00 85.38 105 ARG A CA 1
ATOM 842 C C . ARG A 1 105 ? 5.501 6.783 6.865 1.00 85.38 105 ARG A C 1
ATOM 844 O O . ARG A 1 105 ? 5.478 7.998 6.960 1.00 85.38 105 ARG A O 1
ATOM 851 N N . PHE A 1 106 ? 4.799 5.972 7.646 1.00 88.75 106 PHE A N 1
ATOM 852 C CA . PHE A 1 106 ? 4.034 6.461 8.781 1.00 88.75 106 PHE A CA 1
ATOM 853 C C . PHE A 1 106 ? 4.968 7.084 9.829 1.00 88.75 106 PHE A C 1
ATOM 855 O O . PHE A 1 106 ? 4.733 8.210 10.243 1.00 88.75 106 PHE A O 1
ATOM 862 N N . ASN A 1 107 ? 6.086 6.419 10.129 1.00 88.88 107 ASN A N 1
ATOM 863 C CA . ASN A 1 107 ? 7.100 6.897 11.074 1.00 88.88 107 ASN A CA 1
ATOM 864 C C . ASN A 1 107 ? 7.868 8.138 10.584 1.00 88.88 107 ASN A C 1
ATOM 866 O O . ASN A 1 107 ? 8.517 8.804 11.378 1.00 88.88 107 ASN A O 1
ATOM 870 N N . GLN A 1 108 ? 7.823 8.445 9.283 1.00 88.94 108 GLN A N 1
ATOM 871 C CA . GLN A 1 108 ? 8.423 9.661 8.718 1.00 88.94 108 GLN A CA 1
ATOM 872 C C . GLN A 1 108 ? 7.533 10.900 8.867 1.00 88.94 108 GLN A C 1
ATOM 874 O O . GLN A 1 108 ? 7.970 11.999 8.535 1.00 88.94 108 GLN A O 1
ATOM 879 N N . LEU A 1 109 ? 6.276 10.735 9.284 1.00 88.19 109 LEU A N 1
ATOM 880 C CA . LEU A 1 109 ? 5.364 11.855 9.486 1.00 88.19 109 LEU A CA 1
ATOM 881 C C . LEU A 1 109 ? 5.592 12.508 10.857 1.00 88.19 109 LEU A C 1
ATOM 883 O O . LEU A 1 109 ? 5.974 11.811 11.796 1.00 88.19 109 LEU A O 1
ATOM 887 N N . PRO A 1 110 ? 5.286 13.805 11.006 1.00 93.00 110 PRO A N 1
ATOM 888 C CA . PRO A 1 110 ? 5.193 14.452 12.315 1.00 93.00 110 PRO A CA 1
ATOM 889 C C . PRO A 1 110 ? 4.228 13.717 13.267 1.00 93.00 110 PRO A C 1
ATOM 891 O O . PRO A 1 110 ? 3.225 13.148 12.824 1.00 93.00 110 PRO A O 1
ATOM 894 N N . GLU A 1 111 ? 4.531 13.688 14.570 1.00 90.88 111 GLU A N 1
ATOM 895 C CA . GLU A 1 111 ? 3.769 12.907 15.564 1.00 90.88 111 GLU A CA 1
ATOM 896 C C . GLU A 1 111 ? 2.303 13.339 15.706 1.00 90.88 111 GLU A C 1
ATOM 898 O O . GLU A 1 111 ? 1.419 12.511 15.929 1.00 90.88 111 GLU A O 1
ATOM 903 N N . ASP A 1 112 ? 2.029 14.631 15.567 1.00 92.69 112 ASP A N 1
ATOM 904 C CA . ASP A 1 112 ? 0.686 15.208 15.542 1.00 92.69 112 ASP A CA 1
ATOM 905 C C . ASP A 1 112 ? -0.141 14.613 14.392 1.00 92.69 112 ASP A C 1
ATOM 907 O O . ASP A 1 112 ? -1.242 14.096 14.603 1.00 92.69 112 ASP A O 1
ATOM 911 N N . VAL A 1 113 ? 0.439 14.553 13.191 1.00 91.25 113 VAL A N 1
ATOM 912 C CA . VAL A 1 113 ? -0.201 13.957 12.011 1.00 91.25 113 VAL A CA 1
ATOM 913 C C . VAL A 1 113 ? -0.406 12.454 12.201 1.00 91.25 113 VAL A C 1
ATOM 915 O O . VAL A 1 113 ? -1.437 11.910 11.799 1.00 91.25 113 VAL A O 1
ATOM 918 N N . GLN A 1 114 ? 0.551 11.761 12.822 1.00 90.81 114 GLN A N 1
ATOM 919 C CA . GLN A 1 114 ? 0.421 10.337 13.133 1.00 90.81 114 GLN 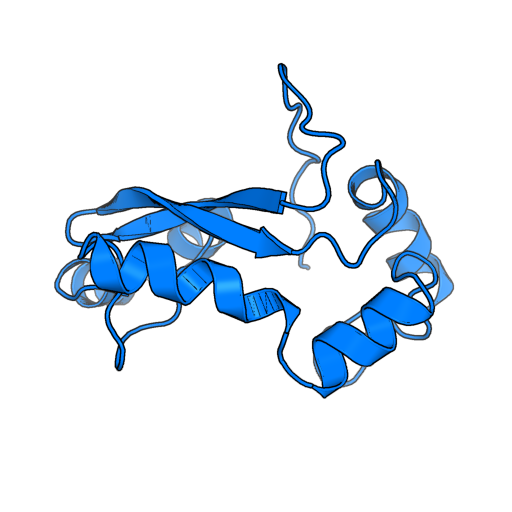A CA 1
ATOM 920 C C . GLN A 1 114 ? -0.792 10.069 14.037 1.00 90.81 114 GLN A C 1
ATOM 922 O O . GLN A 1 114 ? -1.598 9.182 13.732 1.00 90.81 114 GLN A O 1
ATOM 927 N N . LYS A 1 115 ? -0.956 10.861 15.105 1.00 90.69 115 LYS A N 1
ATOM 928 C CA . LYS A 1 115 ? -2.071 10.743 16.057 1.00 90.69 115 LYS A CA 1
ATOM 929 C C . LYS A 1 115 ? -3.420 10.966 15.381 1.00 90.69 115 LYS A C 1
ATOM 931 O O . LYS A 1 115 ? -4.323 10.156 15.578 1.00 90.69 115 LYS A O 1
ATOM 936 N N . GLU A 1 116 ? -3.551 11.990 14.537 1.00 91.00 116 GLU A N 1
ATOM 937 C CA . GLU A 1 116 ? -4.805 12.250 13.814 1.00 91.00 116 GLU A CA 1
ATOM 938 C C . GLU A 1 116 ? -5.157 11.128 12.831 1.00 91.00 116 GLU A C 1
ATOM 940 O O . GLU A 1 116 ? -6.300 10.669 12.781 1.00 91.00 116 GLU A O 1
ATOM 945 N N . ARG A 1 117 ? -4.171 10.611 12.088 1.00 90.56 117 ARG A N 1
ATOM 946 C CA . ARG A 1 117 ? -4.402 9.527 11.117 1.00 90.56 117 ARG A CA 1
ATOM 947 C C . ARG A 1 117 ? -4.876 8.234 11.773 1.00 90.56 117 ARG A C 1
ATOM 949 O O . ARG A 1 117 ? -5.671 7.513 11.180 1.00 90.56 117 ARG A O 1
ATOM 956 N N . ILE A 1 118 ? -4.386 7.936 12.974 1.00 90.69 118 ILE A N 1
ATOM 957 C CA . ILE A 1 118 ? -4.704 6.710 13.714 1.00 90.69 118 ILE A CA 1
ATOM 958 C C . ILE A 1 118 ? -6.145 6.704 14.258 1.00 90.69 118 ILE A C 1
ATOM 960 O O . ILE A 1 118 ? -6.697 5.626 14.505 1.00 90.69 118 ILE A O 1
ATOM 964 N N . LYS A 1 119 ? -6.779 7.871 14.439 1.00 88.88 119 LYS A N 1
ATOM 965 C CA . LYS A 1 119 ? -8.148 7.973 14.980 1.00 88.88 119 LYS A CA 1
ATOM 966 C C . LYS A 1 119 ? -9.197 7.368 14.048 1.00 88.88 119 LYS A C 1
ATOM 968 O O . LYS A 1 119 ? -10.172 6.769 14.512 1.00 88.88 119 LYS A O 1
ATOM 973 N N . PHE A 1 120 ? -8.991 7.494 12.741 1.00 87.56 120 PHE A N 1
ATOM 974 C CA . PHE A 1 120 ? -9.951 7.079 11.723 1.00 87.56 120 PHE A CA 1
ATOM 975 C C . PHE A 1 120 ? -9.539 5.768 11.059 1.00 87.56 120 PHE A C 1
ATOM 977 O O . PHE A 1 120 ? -8.384 5.347 11.115 1.00 87.56 120 PHE A O 1
ATOM 984 N N . LYS A 1 121 ? -10.515 5.089 10.448 1.00 85.75 121 LYS A N 1
ATOM 985 C CA . LYS A 1 121 ? -10.198 3.968 9.566 1.00 85.75 121 LYS A CA 1
ATOM 986 C C . LYS A 1 121 ? -9.570 4.541 8.291 1.00 85.75 121 LYS A C 1
ATOM 988 O O . LYS A 1 121 ? -10.125 5.505 7.755 1.00 85.75 121 LYS A O 1
ATOM 993 N N . PRO A 1 122 ? -8.415 4.014 7.864 1.00 81.50 122 PRO A N 1
ATOM 994 C CA . PRO A 1 122 ? -7.848 4.398 6.587 1.00 81.50 122 PRO A CA 1
ATOM 995 C C . PRO A 1 122 ? -8.730 3.986 5.414 1.00 81.50 122 PRO A C 1
ATOM 997 O O . PRO A 1 122 ? -9.481 2.998 5.574 1.00 81.50 122 PRO A O 1
#

Radius of gyration: 15.47 Å; chains: 1; bounding box: 36×32×36 Å

Foldseek 3Di:
DPDDDQDDDPDDDPDQKAWDWFQWAPRDTDTQIWGDQFDPPLSVCPVVQCVVQNADPVRHRPPSPRGDPVSVVCVVVVVRRVSNVVCVVVVQAPPDADPTHDPVVLVVDDPVVNVVRNNDGD

Secondary structure (DSSP, 8-state):
---PPPP--SS---SSEEEEEEE-GGG-EEEEEEE--B-TTTTTTHHHHHHHH-B-TTSSBTT-TTB-HHHHHHHHTTGGGTTHHHHHHTTSS-SSSPPPBPHHHHHTS-HHHHHHHHHS--